Protein AF-A0A7S3WAD4-F1 (afdb_monomer_lite)

Secondary structure (DSSP, 8-state):
--EEEEEETTEEEEEE--SSS------TTTTT-TTT-TT-SSSS-----EEEEEES--GGGGG---SS----S--S--------SS-----------------

Radius of gyration: 19.91 Å; chains: 1; bounding box: 56×33×46 Å

Sequence (103 aa):
GSAATVWVDGMEVGYSQDSKLPAEFDVTALLTSEDCCPSSGRMGGEEHTLSVQVIRWCDGSYLEDQDQWWLSGIQRHCYLYSKPVELAIRDFKVQTNVDGTTA

Structure (mmCIF, N/CA/C/O backbone):
data_AF-A0A7S3WAD4-F1
#
_entry.id   AF-A0A7S3WAD4-F1
#
loop_
_atom_site.group_PDB
_atom_site.id
_atom_site.type_symbol
_atom_site.label_atom_id
_atom_site.label_alt_id
_atom_site.label_comp_id
_atom_site.label_asym_id
_atom_site.label_entity_id
_atom_site.label_seq_id
_atom_site.pdbx_PDB_ins_code
_atom_site.Cartn_x
_atom_site.Cartn_y
_atom_site.Cartn_z
_atom_site.occupancy
_atom_site.B_iso_or_equiv
_atom_site.auth_seq_id
_atom_site.auth_comp_id
_atom_site.auth_asym_id
_atom_site.auth_atom_id
_atom_site.pdbx_PDB_model_num
ATOM 1 N N . GLY A 1 1 ? 1.642 3.591 9.013 1.00 62.56 1 GLY A N 1
ATOM 2 C CA . GLY 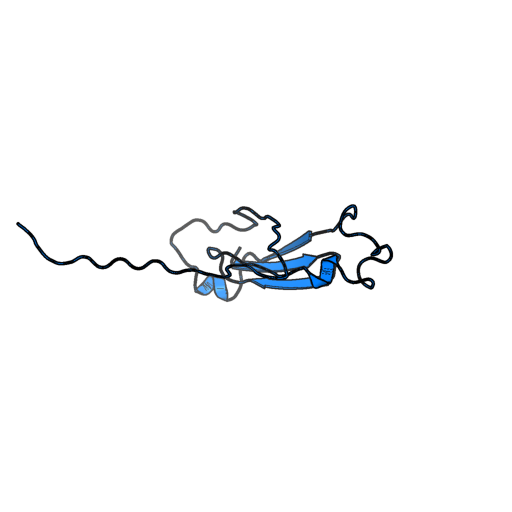A 1 1 ? 2.269 4.398 7.951 1.00 62.56 1 GLY A CA 1
ATOM 3 C C . GLY A 1 1 ? 1.102 4.895 7.165 1.00 62.56 1 GLY A C 1
ATOM 4 O O . GLY A 1 1 ? 0.299 4.056 6.783 1.00 62.56 1 GLY A O 1
ATOM 5 N N . SER A 1 2 ? 0.912 6.202 7.097 1.00 79.12 2 SER A N 1
ATOM 6 C CA . SER A 1 2 ? -0.357 6.769 6.637 1.00 79.12 2 SER A CA 1
ATOM 7 C C . SER A 1 2 ? -0.471 6.801 5.113 1.00 79.12 2 SER A C 1
ATOM 9 O O . SER A 1 2 ? -1.568 6.953 4.593 1.00 79.12 2 SER A O 1
ATOM 11 N N . ALA A 1 3 ? 0.644 6.614 4.398 1.00 93.62 3 ALA A N 1
ATOM 12 C CA . ALA A 1 3 ? 0.685 6.608 2.944 1.00 93.62 3 ALA A CA 1
ATOM 13 C C . ALA A 1 3 ? 1.725 5.624 2.393 1.00 93.62 3 ALA A C 1
ATOM 15 O O . ALA A 1 3 ? 2.793 5.439 2.992 1.00 93.62 3 ALA A O 1
ATOM 16 N N . ALA A 1 4 ? 1.421 5.022 1.244 1.00 95.88 4 ALA A N 1
ATOM 17 C CA . ALA A 1 4 ? 2.337 4.160 0.511 1.00 95.88 4 ALA A CA 1
ATOM 18 C C . ALA A 1 4 ? 2.234 4.371 -1.004 1.00 95.88 4 ALA A C 1
ATOM 20 O O . ALA A 1 4 ? 1.132 4.383 -1.550 1.00 95.88 4 ALA A O 1
ATOM 21 N N . THR A 1 5 ? 3.383 4.461 -1.668 1.00 97.38 5 THR A N 1
ATOM 22 C CA . THR A 1 5 ? 3.496 4.388 -3.132 1.00 97.38 5 THR A CA 1
ATOM 23 C C . THR A 1 5 ? 4.102 3.038 -3.512 1.00 97.38 5 THR A C 1
ATOM 25 O O . THR A 1 5 ? 4.991 2.538 -2.812 1.00 97.38 5 THR A O 1
ATOM 28 N N . VAL A 1 6 ? 3.596 2.424 -4.580 1.00 97.12 6 VAL A N 1
ATOM 29 C CA . VAL A 1 6 ? 3.924 1.054 -4.996 1.00 97.12 6 VAL A CA 1
ATOM 30 C C . VAL A 1 6 ? 4.463 1.050 -6.423 1.00 97.12 6 VAL A C 1
ATOM 32 O O . VAL A 1 6 ? 3.897 1.700 -7.300 1.00 97.12 6 VAL A O 1
ATOM 35 N N . TRP A 1 7 ? 5.517 0.267 -6.660 1.00 95.81 7 TRP A N 1
ATOM 36 C CA . TRP A 1 7 ? 6.123 0.044 -7.972 1.00 95.81 7 TRP A CA 1
ATOM 37 C C . TRP A 1 7 ? 6.321 -1.444 -8.254 1.00 95.81 7 TRP A C 1
ATOM 39 O O . TRP A 1 7 ? 6.642 -2.214 -7.346 1.00 95.81 7 TRP A O 1
ATOM 49 N N . VAL A 1 8 ? 6.213 -1.818 -9.526 1.00 93.44 8 VAL A N 1
ATOM 50 C CA . VAL A 1 8 ? 6.590 -3.135 -10.055 1.00 93.44 8 VAL A CA 1
ATOM 51 C C . VAL A 1 8 ? 7.594 -2.908 -11.178 1.00 93.44 8 VAL A C 1
ATOM 53 O O . VAL A 1 8 ? 7.338 -2.116 -12.082 1.00 93.44 8 VAL A O 1
ATOM 56 N N . ASP A 1 9 ? 8.767 -3.533 -11.070 1.00 90.12 9 ASP A N 1
ATOM 57 C CA . ASP A 1 9 ? 9.875 -3.415 -12.034 1.00 90.12 9 ASP A CA 1
ATOM 58 C C . ASP A 1 9 ? 10.265 -1.962 -12.349 1.00 90.12 9 ASP A C 1
ATOM 60 O O . ASP A 1 9 ? 10.595 -1.587 -13.471 1.00 90.12 9 ASP A O 1
ATOM 64 N N . GLY A 1 10 ? 10.207 -1.110 -11.321 1.00 90.38 10 GLY A N 1
ATOM 65 C CA . GLY A 1 10 ? 10.527 0.315 -11.420 1.00 90.38 10 GLY A CA 1
ATOM 66 C C . GLY A 1 10 ? 9.409 1.192 -11.994 1.00 90.38 10 GLY A C 1
ATOM 67 O O . GLY A 1 10 ? 9.541 2.414 -11.965 1.00 90.38 10 GLY A O 1
ATOM 68 N N . MET A 1 11 ? 8.295 0.616 -12.452 1.00 90.88 11 MET A N 1
ATOM 69 C CA . MET A 1 11 ? 7.122 1.365 -12.908 1.00 90.88 11 MET A CA 1
ATOM 70 C C . MET A 1 11 ? 6.131 1.576 -11.772 1.00 90.88 11 MET A C 1
ATOM 72 O O . MET A 1 11 ? 5.828 0.650 -11.020 1.00 90.88 11 MET A O 1
ATOM 76 N N . GLU A 1 12 ? 5.624 2.800 -11.637 1.00 94.50 12 GLU A N 1
ATOM 77 C CA . GLU A 1 12 ? 4.660 3.136 -10.591 1.00 94.50 12 GLU A CA 1
ATOM 78 C C . GLU A 1 12 ? 3.310 2.477 -10.877 1.00 94.50 12 GLU A C 1
ATOM 80 O O . GLU A 1 12 ? 2.739 2.646 -11.953 1.00 94.50 12 GLU A O 1
ATOM 85 N N . VAL A 1 13 ? 2.802 1.732 -9.895 1.00 95.19 13 VAL A N 1
ATOM 86 C CA . VAL A 1 13 ? 1.481 1.095 -9.951 1.00 95.19 13 VAL A CA 1
ATOM 87 C C . VAL A 1 13 ? 0.418 2.009 -9.347 1.00 95.19 13 VAL A C 1
ATOM 89 O O . VAL A 1 13 ? -0.711 2.064 -9.830 1.00 95.19 13 VAL A O 1
ATOM 92 N N . GLY A 1 14 ? 0.771 2.731 -8.280 1.00 96.19 14 GLY A N 1
ATOM 93 C CA . GLY A 1 14 ? -0.112 3.720 -7.680 1.00 96.19 14 GLY A CA 1
ATOM 94 C C . GLY A 1 14 ? 0.206 4.061 -6.229 1.00 96.19 14 GLY A C 1
ATOM 95 O O . GLY A 1 14 ? 1.237 3.680 -5.669 1.00 96.19 14 GLY A O 1
ATOM 96 N N . TYR A 1 15 ? -0.737 4.780 -5.625 1.00 96.56 15 TYR A N 1
ATOM 97 C CA . TYR A 1 15 ? -0.657 5.359 -4.290 1.00 96.56 15 TYR A CA 1
ATOM 98 C C . TYR A 1 15 ? -1.866 4.959 -3.437 1.00 96.56 15 TYR A C 1
ATOM 100 O O . TYR A 1 15 ? -2.985 4.879 -3.942 1.00 96.56 15 TYR A O 1
ATOM 108 N N . SER A 1 16 ? -1.653 4.751 -2.137 1.00 95.81 16 SER A N 1
ATOM 109 C CA . SER A 1 16 ? -2.715 4.515 -1.155 1.00 95.81 16 SER A CA 1
ATOM 110 C C . SER A 1 16 ? -2.500 5.338 0.109 1.00 95.81 16 SER A C 1
ATOM 112 O O . SER A 1 16 ? -1.376 5.444 0.606 1.00 95.81 16 SER A O 1
ATOM 114 N N . GLN A 1 17 ? -3.598 5.854 0.663 1.00 93.12 17 GLN A N 1
ATOM 115 C CA . GLN A 1 17 ? -3.619 6.661 1.879 1.00 93.12 17 GLN A CA 1
ATOM 116 C C . GLN A 1 17 ? -4.848 6.331 2.727 1.00 93.12 17 GLN A C 1
ATOM 118 O O . GLN A 1 17 ? -5.938 6.835 2.490 1.00 93.12 17 GLN A O 1
ATOM 123 N N . ASP A 1 18 ? -4.626 5.434 3.678 1.00 90.06 18 ASP A N 1
ATOM 124 C CA . ASP A 1 18 ? -5.459 5.037 4.816 1.00 90.06 18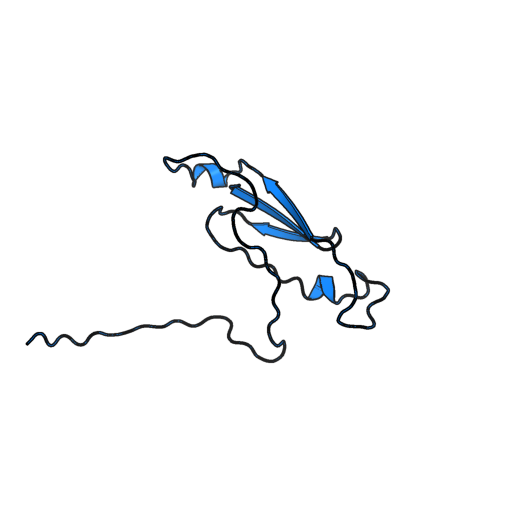 ASP A CA 1
ATOM 125 C C . ASP A 1 18 ? -4.681 3.877 5.455 1.00 90.06 18 ASP A C 1
ATOM 127 O O . ASP A 1 18 ? -4.329 2.905 4.780 1.00 90.06 18 ASP A O 1
ATOM 131 N N . SER A 1 19 ? -4.327 3.973 6.732 1.00 87.50 19 SER A N 1
ATOM 132 C CA . SER A 1 19 ? -3.443 2.993 7.368 1.00 87.50 19 SER A CA 1
ATOM 133 C C . SER A 1 19 ? -4.143 1.685 7.748 1.00 87.50 19 SER A C 1
ATOM 135 O 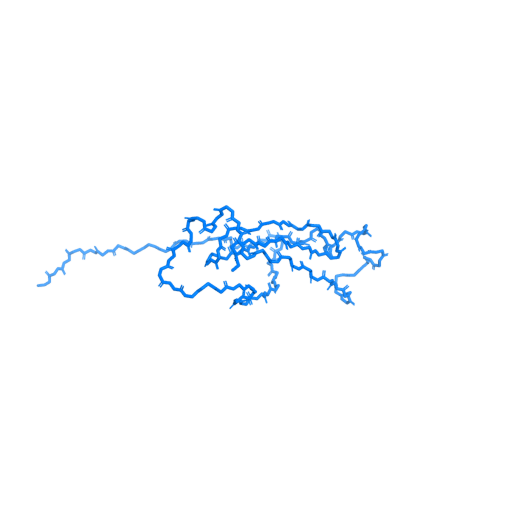O . SER A 1 19 ? -3.461 0.725 8.143 1.00 87.50 19 SER A O 1
ATOM 137 N N . LYS A 1 20 ? -5.483 1.633 7.687 1.00 91.56 20 LYS A N 1
ATOM 138 C CA . LYS A 1 20 ? -6.299 0.515 8.179 1.00 91.56 20 LYS A CA 1
ATOM 139 C C . LYS A 1 20 ? -7.239 -0.093 7.143 1.00 91.56 20 LYS A C 1
ATOM 141 O O . LYS A 1 20 ? -7.718 -1.196 7.428 1.00 91.56 20 LYS A O 1
ATOM 146 N N . LEU A 1 21 ? -7.419 0.491 5.967 1.00 92.69 21 LEU A N 1
ATOM 147 C CA . LEU A 1 21 ? -8.128 -0.133 4.847 1.00 92.69 21 LEU A CA 1
ATOM 148 C C . LEU A 1 21 ? -7.195 -0.957 3.935 1.00 92.69 21 LEU A C 1
ATOM 150 O O . LEU A 1 21 ? -5.980 -0.745 3.933 1.00 92.69 21 LEU A O 1
ATOM 154 N N . PRO A 1 22 ? -7.723 -1.963 3.209 1.00 94.69 22 PRO A N 1
ATOM 155 C CA . PRO A 1 22 ? -6.963 -2.653 2.173 1.00 94.69 22 PRO A CA 1
ATOM 156 C C . PRO A 1 22 ? -6.724 -1.739 0.963 1.00 94.69 22 PRO A C 1
ATOM 158 O O . PRO A 1 22 ? -7.555 -0.891 0.644 1.00 94.69 22 PRO A O 1
ATOM 161 N N . ALA A 1 23 ? -5.616 -1.973 0.262 1.00 95.62 23 ALA A N 1
ATOM 162 C CA . ALA A 1 23 ? -5.317 -1.369 -1.030 1.00 95.62 23 ALA A CA 1
ATOM 163 C C . ALA A 1 23 ? -5.077 -2.483 -2.054 1.00 95.62 23 ALA A C 1
ATOM 165 O O . ALA A 1 23 ? -4.296 -3.401 -1.796 1.00 95.62 23 ALA A O 1
ATOM 166 N N . GLU A 1 24 ? -5.755 -2.407 -3.197 1.00 95.69 24 GLU A N 1
ATOM 167 C CA . GLU A 1 24 ? -5.621 -3.358 -4.302 1.00 95.69 24 GLU A CA 1
ATOM 168 C C . GLU A 1 24 ? -5.160 -2.615 -5.554 1.00 95.69 24 GLU A C 1
ATOM 170 O O . GLU A 1 24 ? -5.695 -1.558 -5.888 1.00 95.69 24 GLU A O 1
ATOM 175 N N . PHE A 1 25 ? -4.178 -3.186 -6.250 1.00 95.50 25 PHE A N 1
ATOM 176 C CA . PHE A 1 25 ? -3.606 -2.622 -7.464 1.00 95.50 25 PHE A CA 1
ATOM 177 C C . PHE A 1 25 ? -3.616 -3.678 -8.570 1.00 95.50 25 PHE A C 1
ATOM 179 O O . PHE A 1 25 ? -3.148 -4.798 -8.358 1.00 95.50 25 PHE A O 1
ATOM 186 N N . ASP A 1 26 ? -4.151 -3.332 -9.742 1.00 92.25 26 ASP A N 1
ATOM 187 C CA . ASP A 1 26 ? -4.102 -4.202 -10.917 1.00 92.25 26 ASP A CA 1
ATOM 188 C C . ASP A 1 26 ? -2.741 -4.058 -11.607 1.00 92.25 26 ASP A C 1
ATOM 190 O O . ASP A 1 26 ? -2.395 -2.995 -12.118 1.00 92.25 26 ASP A O 1
ATOM 194 N N . VAL A 1 27 ? -1.965 -5.141 -11.600 1.00 90.62 27 VAL A N 1
ATOM 195 C CA . VAL A 1 27 ? -0.618 -5.215 -12.185 1.00 90.62 27 VAL A CA 1
ATOM 196 C C . VAL A 1 27 ? -0.590 -6.017 -13.488 1.00 90.62 27 VAL A C 1
ATOM 198 O O . VAL A 1 27 ? 0.485 -6.261 -14.027 1.00 90.62 27 VAL A O 1
ATOM 201 N N . THR A 1 28 ? -1.751 -6.423 -14.018 1.00 88.06 28 THR A N 1
ATOM 202 C CA . THR A 1 28 ? -1.847 -7.330 -15.177 1.00 88.06 28 THR A CA 1
ATOM 203 C C . THR A 1 28 ? -1.044 -6.818 -16.370 1.00 88.06 28 THR A C 1
ATOM 205 O O . THR A 1 28 ? -0.268 -7.570 -16.953 1.00 88.06 28 THR A O 1
ATOM 208 N N . ALA A 1 29 ? -1.174 -5.531 -16.703 1.00 84.00 29 ALA A N 1
ATOM 209 C CA . ALA A 1 29 ? -0.455 -4.932 -17.826 1.00 84.00 29 ALA A CA 1
ATOM 210 C C . ALA A 1 29 ? 1.069 -4.914 -17.614 1.00 84.00 29 ALA A C 1
ATOM 212 O O . ALA A 1 29 ? 1.807 -5.165 -18.557 1.00 84.00 29 ALA A O 1
ATOM 213 N N . LEU A 1 30 ? 1.534 -4.674 -16.383 1.00 83.38 30 LEU A N 1
ATOM 214 C CA . LEU A 1 30 ? 2.964 -4.584 -16.055 1.00 83.38 30 LEU A CA 1
ATOM 215 C C . LEU A 1 30 ? 3.660 -5.950 -16.098 1.00 83.38 30 LEU A C 1
ATOM 217 O O . LEU A 1 30 ? 4.852 -6.021 -16.367 1.00 83.38 30 LEU A O 1
ATOM 221 N N . LEU A 1 31 ? 2.909 -7.025 -15.849 1.00 80.94 31 LEU A N 1
ATOM 222 C CA . LEU A 1 31 ? 3.413 -8.400 -15.853 1.00 80.94 31 LEU A CA 1
ATOM 223 C C . LEU A 1 31 ? 3.261 -9.107 -17.213 1.00 80.94 31 LEU A C 1
ATOM 225 O O . LEU A 1 31 ? 3.664 -10.259 -17.342 1.00 80.94 31 LEU A O 1
ATOM 229 N N . THR A 1 32 ? 2.624 -8.474 -18.206 1.00 74.38 32 THR A N 1
ATOM 230 C CA . THR A 1 32 ? 2.318 -9.106 -19.508 1.00 74.38 32 THR A CA 1
ATOM 231 C C . THR A 1 32 ? 2.798 -8.316 -20.722 1.00 74.38 32 THR A C 1
ATOM 233 O O . THR A 1 32 ? 2.771 -8.849 -21.830 1.00 74.38 32 THR A O 1
ATOM 236 N N . SER A 1 33 ? 3.232 -7.066 -20.555 1.00 65.56 33 SER A N 1
ATOM 237 C CA . SER A 1 33 ? 3.718 -6.237 -21.658 1.00 65.56 33 SER A CA 1
ATOM 238 C C . SER A 1 33 ? 5.122 -6.639 -22.117 1.00 65.56 33 SER A C 1
ATOM 240 O O . SER A 1 33 ? 6.031 -6.872 -21.317 1.00 65.56 33 SER A O 1
ATOM 242 N N . GLU A 1 34 ? 5.323 -6.634 -23.437 1.00 60.69 34 GLU A N 1
ATOM 243 C CA . GLU A 1 34 ? 6.630 -6.922 -24.037 1.00 60.69 34 GLU A CA 1
ATOM 244 C C . GLU A 1 34 ? 7.682 -5.853 -23.711 1.00 60.69 34 GLU A C 1
ATOM 246 O O . GLU A 1 34 ? 8.867 -6.155 -23.582 1.00 60.69 34 GLU A O 1
ATOM 251 N N . ASP A 1 35 ? 7.236 -4.611 -23.507 1.00 57.03 35 ASP A N 1
ATOM 252 C CA . ASP A 1 35 ? 8.094 -3.474 -23.161 1.00 57.03 35 ASP A CA 1
ATOM 253 C C . ASP A 1 35 ? 8.686 -3.580 -21.746 1.00 57.03 35 ASP A C 1
ATOM 255 O O . ASP A 1 35 ? 9.737 -3.002 -21.464 1.00 57.03 35 ASP A O 1
ATOM 259 N N . CYS A 1 36 ? 8.022 -4.316 -20.850 1.00 52.81 36 CYS A N 1
ATOM 260 C CA . CYS A 1 36 ? 8.428 -4.465 -19.452 1.00 52.81 36 CYS A CA 1
ATOM 261 C C . CYS A 1 36 ? 9.198 -5.771 -19.216 1.00 52.81 36 CYS A C 1
ATOM 263 O O . CYS A 1 36 ? 10.029 -5.832 -18.311 1.00 52.81 36 CYS A O 1
ATOM 265 N N . CYS A 1 37 ? 9.001 -6.776 -20.080 1.00 50.88 37 CYS A N 1
ATOM 266 C CA . CYS A 1 37 ? 9.825 -7.979 -20.141 1.00 50.88 37 CYS A CA 1
ATOM 267 C C . CYS A 1 37 ? 10.168 -8.344 -21.603 1.00 50.88 37 CYS A C 1
ATOM 269 O O . CYS A 1 37 ? 9.326 -8.890 -22.319 1.00 50.88 37 CYS A O 1
ATOM 271 N N . PRO A 1 38 ? 11.418 -8.126 -22.069 1.00 50.00 38 PRO A N 1
ATOM 272 C CA . PRO A 1 38 ? 11.847 -8.469 -23.434 1.00 50.00 38 PRO A CA 1
ATOM 273 C C . PRO A 1 38 ? 11.796 -9.976 -23.766 1.00 50.00 38 PRO A C 1
ATOM 275 O O . PRO A 1 38 ? 12.015 -10.366 -24.911 1.00 50.00 38 PRO A O 1
ATOM 278 N N . SER A 1 39 ? 11.555 -10.833 -22.767 1.00 50.69 39 SER A N 1
ATOM 279 C CA . SER A 1 39 ? 11.442 -12.298 -22.862 1.00 50.69 39 SER A CA 1
ATOM 280 C C . SER A 1 39 ? 9.997 -12.832 -22.847 1.00 50.69 39 SER A C 1
ATOM 282 O O . SER A 1 39 ? 9.806 -14.051 -22.837 1.00 50.69 39 SER A O 1
ATOM 284 N N . SER A 1 40 ? 9.011 -11.931 -22.928 1.00 47.31 40 SER A N 1
ATOM 285 C CA . SER A 1 40 ? 7.535 -12.054 -22.836 1.00 47.31 40 SER A CA 1
ATOM 286 C C . SER A 1 40 ? 6.817 -12.998 -23.824 1.00 47.31 40 SER A C 1
ATOM 288 O O . SER A 1 40 ? 5.678 -12.781 -24.228 1.00 47.31 40 SER A O 1
ATOM 290 N N . GLY A 1 41 ? 7.423 -14.129 -24.172 1.00 49.16 41 GLY A N 1
ATOM 291 C CA . GLY A 1 41 ? 6.741 -15.232 -24.848 1.00 49.16 41 GLY A CA 1
ATOM 292 C C . GLY A 1 41 ? 6.026 -16.206 -23.901 1.00 49.16 41 GLY A C 1
ATOM 293 O O . GLY A 1 41 ? 5.369 -17.133 -24.383 1.00 49.16 41 GLY A O 1
ATOM 294 N N . ARG A 1 42 ? 6.177 -16.084 -22.570 1.00 47.81 42 ARG A N 1
ATOM 295 C CA . ARG A 1 42 ? 5.615 -17.049 -21.605 1.00 47.81 42 ARG A CA 1
ATOM 296 C C . ARG A 1 42 ? 5.096 -16.409 -20.321 1.00 47.81 42 ARG A C 1
ATOM 298 O O . ARG A 1 42 ? 5.824 -15.765 -19.584 1.00 47.81 42 ARG A O 1
ATOM 305 N N . MET A 1 43 ? 3.843 -16.729 -20.011 1.00 53.19 43 MET A N 1
ATOM 306 C CA . MET A 1 43 ? 3.220 -16.501 -18.711 1.00 53.19 43 MET A CA 1
ATOM 307 C C . MET A 1 43 ? 3.860 -17.458 -17.685 1.00 53.19 43 MET A C 1
ATOM 309 O O . MET A 1 43 ? 3.558 -18.653 -17.674 1.00 53.19 43 MET A O 1
ATOM 313 N N . GLY A 1 44 ? 4.771 -16.943 -16.857 1.00 56.88 44 GLY A N 1
ATOM 314 C CA . GLY A 1 44 ? 5.402 -17.669 -15.748 1.00 56.88 44 GLY A CA 1
ATOM 315 C C . GLY A 1 44 ? 6.874 -18.038 -15.970 1.00 56.88 44 GLY A C 1
ATOM 316 O O . GLY A 1 44 ? 7.245 -18.607 -16.996 1.00 56.88 44 GLY A O 1
ATOM 317 N N . GLY A 1 45 ? 7.696 -17.761 -14.950 1.00 63.59 45 GLY A N 1
ATOM 318 C CA . GLY A 1 45 ? 9.129 -18.082 -14.909 1.00 63.59 45 GLY A CA 1
ATOM 319 C C . GLY A 1 45 ? 10.060 -16.875 -14.759 1.00 63.59 45 GLY A C 1
ATOM 320 O O . GLY A 1 45 ? 11.260 -17.076 -14.595 1.00 63.59 45 GLY A O 1
ATOM 321 N N . GLU A 1 46 ? 9.523 -15.656 -14.794 1.00 71.31 46 GLU A N 1
ATOM 322 C CA . GLU A 1 46 ? 10.282 -14.406 -14.690 1.00 71.31 46 GLU A CA 1
ATOM 323 C C . GLU A 1 46 ? 10.279 -13.864 -13.252 1.00 71.31 46 GLU A C 1
ATOM 325 O O . GLU A 1 46 ? 9.336 -14.073 -12.482 1.00 71.31 46 GLU A O 1
ATOM 330 N N . GLU A 1 47 ? 11.376 -13.209 -12.877 1.00 82.12 47 GLU A N 1
ATOM 331 C CA . GLU A 1 47 ? 11.540 -12.561 -11.578 1.00 82.12 47 GLU A CA 1
ATOM 332 C C . GLU A 1 47 ? 11.089 -11.103 -11.687 1.00 82.12 47 GLU A C 1
ATOM 334 O O . GLU A 1 47 ? 11.612 -10.356 -12.508 1.00 82.12 47 GLU A O 1
ATOM 339 N N . HIS A 1 48 ? 10.136 -10.706 -10.844 1.00 85.75 48 HIS A N 1
ATOM 340 C CA . HIS A 1 48 ? 9.621 -9.339 -10.779 1.00 85.75 48 HIS A CA 1
ATOM 341 C C . HIS A 1 48 ? 9.942 -8.714 -9.423 1.00 85.75 48 HIS A C 1
ATOM 343 O O . HIS A 1 48 ? 9.821 -9.359 -8.375 1.00 85.75 48 HIS A O 1
ATOM 349 N N . THR A 1 49 ? 10.310 -7.435 -9.429 1.00 92.19 49 THR A N 1
ATOM 350 C CA . THR A 1 49 ? 10.640 -6.683 -8.215 1.00 92.19 49 THR A CA 1
ATOM 351 C C . THR A 1 49 ? 9.473 -5.800 -7.788 1.00 92.19 49 THR A C 1
ATOM 353 O O . THR A 1 49 ? 9.141 -4.820 -8.454 1.00 92.19 49 THR A O 1
ATOM 356 N N . LEU A 1 50 ? 8.899 -6.091 -6.618 1.00 94.50 50 LEU A N 1
ATOM 357 C CA . LEU A 1 50 ? 7.950 -5.211 -5.932 1.00 94.50 50 LEU A CA 1
ATOM 358 C C . LEU A 1 50 ? 8.705 -4.233 -5.023 1.00 94.50 50 LEU A C 1
ATOM 360 O O . LEU A 1 50 ? 9.404 -4.650 -4.099 1.00 94.50 50 LEU A O 1
ATOM 364 N N . SER A 1 51 ? 8.518 -2.934 -5.245 1.00 96.75 51 SER A N 1
ATOM 365 C CA . SER A 1 51 ? 9.062 -1.869 -4.394 1.00 96.75 51 SER A CA 1
ATOM 366 C C . SER A 1 51 ? 7.932 -1.067 -3.752 1.00 96.75 51 SER A C 1
ATOM 368 O O . SER A 1 51 ? 6.948 -0.738 -4.410 1.00 96.75 51 SER A O 1
ATOM 370 N N . VAL A 1 52 ? 8.064 -0.734 -2.464 1.00 96.62 52 VAL A N 1
ATOM 371 C CA . VAL A 1 52 ? 7.056 0.041 -1.720 1.00 96.62 52 VAL A CA 1
ATOM 372 C C . VAL A 1 52 ? 7.735 1.125 -0.888 1.00 96.62 52 VAL A C 1
ATOM 374 O O . VAL A 1 52 ? 8.577 0.832 -0.038 1.00 96.62 52 VAL A O 1
ATOM 377 N N . GLN A 1 53 ? 7.333 2.378 -1.090 1.00 96.44 53 GLN A N 1
ATOM 378 C CA . GLN A 1 53 ? 7.752 3.513 -0.269 1.00 96.44 53 GLN A CA 1
ATOM 379 C C . GLN A 1 53 ? 6.654 3.807 0.745 1.00 96.44 53 GLN A C 1
ATOM 381 O O . GLN A 1 53 ? 5.557 4.199 0.365 1.00 96.44 53 GLN A O 1
ATOM 386 N N . VAL A 1 54 ? 6.952 3.650 2.035 1.00 96.31 54 VAL A N 1
ATOM 387 C CA . VAL A 1 54 ? 6.003 3.937 3.119 1.00 96.31 54 VAL A CA 1
ATOM 388 C C . VAL A 1 54 ? 6.392 5.233 3.816 1.00 96.31 54 VAL A C 1
ATOM 390 O O . VAL A 1 54 ? 7.478 5.334 4.390 1.00 96.31 54 VAL A O 1
ATOM 393 N N . ILE A 1 55 ? 5.481 6.202 3.827 1.00 94.62 55 ILE A N 1
ATOM 394 C CA . ILE A 1 55 ? 5.663 7.478 4.519 1.00 94.62 55 ILE A CA 1
ATOM 395 C C . ILE A 1 55 ? 4.986 7.399 5.894 1.00 94.62 55 ILE A C 1
ATOM 397 O O . ILE A 1 55 ? 3.877 6.880 6.056 1.00 94.62 55 ILE A O 1
ATOM 401 N N . ARG A 1 56 ? 5.688 7.877 6.929 1.00 93.56 56 ARG A N 1
ATOM 402 C CA . ARG A 1 56 ? 5.192 7.835 8.313 1.00 93.56 56 ARG A CA 1
ATOM 403 C C . ARG A 1 56 ? 4.085 8.854 8.569 1.00 93.56 56 ARG A C 1
ATOM 405 O O . ARG A 1 56 ? 3.119 8.488 9.228 1.00 93.56 56 ARG A O 1
ATOM 412 N N . TRP A 1 57 ? 4.255 10.075 8.066 1.00 94.81 57 TRP A N 1
ATOM 413 C CA . TRP A 1 57 ? 3.320 11.182 8.236 1.00 94.81 57 TRP A CA 1
ATOM 414 C C . TRP A 1 57 ? 2.937 11.768 6.879 1.00 94.81 57 TRP A C 1
ATOM 416 O O . TRP A 1 57 ? 3.814 12.152 6.107 1.00 94.81 57 TRP A O 1
ATOM 426 N N . CYS A 1 58 ? 1.639 11.851 6.610 1.00 93.44 58 CYS A N 1
ATOM 427 C CA . CYS A 1 58 ? 1.063 12.547 5.461 1.00 93.44 58 CYS A CA 1
ATOM 428 C C . CYS A 1 58 ? -0.118 13.409 5.929 1.00 93.44 58 CYS A C 1
ATOM 430 O O . CYS A 1 58 ? -0.437 13.446 7.117 1.00 93.44 58 CYS A O 1
ATOM 432 N N . ASP A 1 59 ? -0.788 14.092 5.011 1.00 95.06 59 ASP A N 1
ATOM 433 C CA . ASP A 1 59 ? -2.019 14.836 5.289 1.00 95.06 59 ASP A CA 1
ATOM 434 C C . ASP A 1 59 ? -3.112 13.949 5.920 1.00 95.06 59 ASP A C 1
ATOM 436 O O . ASP A 1 59 ? -3.817 14.388 6.826 1.00 95.06 59 ASP A O 1
ATOM 440 N N . GLY A 1 60 ? -3.175 12.664 5.559 1.00 92.00 60 GLY A N 1
ATOM 441 C CA . GLY A 1 60 ? -4.070 11.683 6.179 1.00 92.00 60 GLY A CA 1
ATOM 442 C C . GLY A 1 60 ? -3.795 11.442 7.664 1.00 92.00 60 GLY A C 1
ATOM 443 O O . GLY A 1 60 ? -4.715 11.099 8.398 1.00 92.00 60 GLY A O 1
ATOM 444 N N . SER A 1 61 ? -2.575 11.697 8.150 1.00 93.38 61 SER A N 1
ATOM 445 C CA . SER A 1 61 ? -2.251 11.549 9.575 1.00 93.38 61 SER A CA 1
ATOM 446 C C . SER A 1 61 ? -3.078 12.471 10.472 1.00 93.38 61 SER A C 1
ATOM 448 O O . SER A 1 61 ? -3.330 12.112 11.617 1.00 93.38 61 SER A O 1
ATOM 450 N N . TYR A 1 62 ? -3.553 13.613 9.960 1.00 93.94 62 TYR A N 1
ATOM 451 C CA . TYR A 1 62 ? -4.465 14.497 10.697 1.00 93.94 62 TYR A CA 1
ATOM 452 C C . TYR A 1 62 ? -5.842 13.866 10.948 1.00 93.94 62 TYR A C 1
ATOM 454 O O . TYR A 1 62 ? -6.551 14.288 11.858 1.00 93.94 62 TYR A O 1
ATOM 462 N N . LEU A 1 63 ? -6.226 12.867 10.150 1.00 94.62 63 LEU A N 1
ATOM 463 C CA . LEU A 1 63 ? -7.474 12.115 10.295 1.00 94.62 63 LEU A CA 1
ATOM 464 C C . LEU A 1 63 ? -7.274 10.789 11.057 1.00 94.62 63 LEU A C 1
ATOM 466 O O . LEU A 1 63 ? -8.247 10.116 11.389 1.00 94.62 63 LEU A O 1
ATOM 470 N N . GLU A 1 64 ? -6.025 10.424 11.366 1.00 93.25 64 GLU A N 1
ATOM 471 C CA . GLU A 1 64 ? -5.636 9.170 12.028 1.00 93.25 64 GLU A CA 1
ATOM 472 C C . GLU A 1 64 ? -5.070 9.379 13.451 1.00 93.25 64 GLU A C 1
ATOM 474 O O . GLU A 1 64 ? -4.253 8.595 13.934 1.00 93.25 64 GLU A O 1
ATOM 479 N N . ASP A 1 65 ? -5.498 10.439 14.139 1.00 93.50 65 ASP A N 1
ATOM 480 C CA . ASP A 1 65 ? -5.040 10.801 15.490 1.00 93.50 65 ASP A CA 1
ATOM 481 C C . ASP A 1 65 ? -5.811 10.047 16.591 1.00 93.50 65 ASP A C 1
ATOM 483 O O . ASP A 1 65 ? -6.577 10.614 17.371 1.00 93.50 65 ASP A O 1
ATOM 487 N N . GLN A 1 66 ? -5.688 8.718 16.604 1.00 95.94 66 GLN A N 1
ATOM 488 C CA . GLN A 1 66 ? -6.241 7.897 17.687 1.00 95.94 66 GLN A CA 1
ATOM 489 C C . GLN A 1 66 ? -5.309 7.881 18.908 1.00 95.94 66 GLN A C 1
ATOM 491 O O . GLN A 1 66 ? -4.088 7.922 18.762 1.00 95.94 66 GLN A O 1
ATOM 496 N N . ASP A 1 67 ? -5.878 7.711 20.108 1.00 96.31 67 ASP A N 1
ATOM 497 C CA . ASP A 1 67 ? -5.126 7.495 21.355 1.00 96.31 67 ASP A CA 1
ATOM 498 C C . ASP A 1 67 ? -4.447 6.111 21.359 1.00 96.31 67 ASP A C 1
ATOM 500 O O . ASP A 1 67 ? -4.986 5.111 21.841 1.00 96.31 67 ASP A O 1
ATOM 504 N N . GLN A 1 68 ? -3.287 6.032 20.703 1.00 94.06 68 GLN A N 1
ATOM 505 C CA . GLN A 1 68 ? -2.506 4.813 20.512 1.00 94.06 68 GLN A CA 1
ATOM 506 C C . GLN A 1 68 ? -1.033 5.119 20.192 1.00 94.06 68 GLN A C 1
ATOM 508 O O . GLN A 1 68 ? -0.607 6.261 20.027 1.00 94.06 68 GLN A O 1
ATOM 513 N N . TRP A 1 69 ? -0.233 4.061 20.039 1.00 93.62 69 TRP A N 1
ATOM 514 C CA . TRP A 1 69 ? 1.143 4.169 19.562 1.00 93.62 69 TRP A CA 1
ATOM 515 C C . TRP A 1 69 ? 1.217 4.499 18.068 1.00 93.62 69 TRP A C 1
ATOM 517 O O . TRP A 1 69 ? 0.592 3.846 17.231 1.00 93.62 69 TRP A O 1
ATOM 527 N N . TRP A 1 70 ? 2.097 5.434 17.712 1.00 90.44 70 TRP A N 1
ATOM 528 C CA . TRP A 1 70 ? 2.388 5.775 16.321 1.00 90.44 70 TRP A CA 1
ATOM 529 C C . TRP A 1 70 ? 3.280 4.719 15.652 1.00 90.44 70 TRP A C 1
ATOM 531 O O . TRP A 1 70 ? 4.514 4.768 15.742 1.00 90.44 70 TRP A O 1
ATOM 541 N N . LEU A 1 71 ? 2.660 3.773 14.945 1.00 91.44 71 LEU A N 1
ATOM 542 C CA . LEU A 1 71 ? 3.343 2.686 14.237 1.00 91.44 71 LEU A CA 1
ATOM 543 C C . LEU A 1 71 ? 3.393 2.922 12.713 1.00 91.44 71 LEU A C 1
ATOM 545 O O . LEU A 1 71 ? 2.419 3.335 12.080 1.00 91.44 71 LEU A O 1
ATOM 549 N N . SER A 1 72 ? 4.523 2.589 12.084 1.00 90.69 72 SER A N 1
ATOM 550 C CA . SER A 1 72 ? 4.735 2.689 10.629 1.00 90.69 72 SER A CA 1
ATOM 551 C C . SER A 1 72 ? 5.216 1.374 10.013 1.00 90.69 72 SER A C 1
ATOM 553 O O . SER A 1 72 ? 5.624 0.475 10.739 1.00 90.69 72 SER A O 1
ATOM 555 N N . GLY A 1 73 ? 5.143 1.265 8.683 1.00 93.25 73 GLY A N 1
ATOM 556 C CA . GLY A 1 73 ? 5.563 0.082 7.925 1.00 93.25 73 GLY A CA 1
ATOM 557 C C . GLY A 1 73 ? 4.409 -0.748 7.355 1.00 93.25 73 GLY A C 1
ATOM 558 O O . GLY A 1 73 ? 3.238 -0.403 7.526 1.00 93.25 73 GLY A O 1
ATOM 559 N N . ILE A 1 74 ? 4.774 -1.842 6.683 1.00 93.75 74 ILE A N 1
ATOM 560 C CA . ILE A 1 74 ? 3.863 -2.858 6.144 1.00 93.75 74 ILE A CA 1
ATOM 561 C C . ILE A 1 74 ? 3.493 -3.810 7.288 1.00 93.75 74 ILE A C 1
ATOM 563 O O . ILE A 1 74 ? 4.286 -4.653 7.692 1.00 93.75 74 ILE A O 1
ATOM 567 N N . GLN A 1 75 ? 2.309 -3.610 7.867 1.00 93.19 75 GLN A N 1
ATOM 568 C CA . GLN A 1 75 ? 1.888 -4.260 9.121 1.00 93.19 75 GLN A CA 1
ATOM 569 C C . GLN A 1 75 ? 0.914 -5.426 8.918 1.00 93.19 75 GLN A C 1
ATOM 571 O O . GLN A 1 75 ? 0.583 -6.127 9.872 1.00 93.19 75 GLN A O 1
ATOM 576 N N . ARG A 1 76 ? 0.412 -5.606 7.694 1.00 94.19 76 ARG A N 1
ATOM 577 C CA . ARG A 1 76 ? -0.530 -6.665 7.318 1.00 94.19 76 ARG A CA 1
ATOM 578 C C . ARG A 1 76 ? -0.021 -7.395 6.083 1.00 94.19 76 ARG A C 1
ATOM 580 O O . ARG A 1 76 ? 0.948 -6.966 5.463 1.00 94.19 76 ARG A O 1
ATOM 587 N N . HIS A 1 77 ? -0.671 -8.505 5.755 1.00 95.62 77 HIS A N 1
ATOM 588 C CA . HIS A 1 77 ? -0.284 -9.352 4.636 1.00 95.62 77 HIS A CA 1
ATOM 589 C C . HIS A 1 77 ? -0.285 -8.593 3.307 1.00 95.62 77 HIS A C 1
ATOM 591 O O . HIS A 1 77 ? -1.248 -7.905 2.975 1.00 95.62 77 HIS A O 1
ATOM 597 N N . CYS A 1 78 ? 0.776 -8.807 2.537 1.00 95.12 78 CYS A N 1
ATOM 598 C CA . CYS A 1 78 ? 0.836 -8.512 1.115 1.00 95.12 78 CYS A CA 1
ATOM 599 C C . CYS A 1 78 ? 0.803 -9.845 0.373 1.00 95.12 78 CYS A C 1
ATOM 601 O O . CYS A 1 78 ? 1.538 -10.768 0.727 1.00 95.12 78 CYS A O 1
ATOM 603 N N . TYR A 1 79 ? -0.059 -9.957 -0.627 1.00 95.31 79 TYR A N 1
ATOM 604 C CA . TYR A 1 79 ? -0.178 -11.154 -1.445 1.00 95.31 79 TYR A CA 1
ATOM 605 C C . TYR A 1 79 ? -0.553 -10.763 -2.869 1.00 95.31 79 TYR A C 1
ATOM 607 O O . TYR A 1 79 ? -1.174 -9.727 -3.099 1.00 95.31 79 TYR A O 1
ATOM 615 N N . LEU A 1 80 ? -0.171 -11.616 -3.812 1.00 93.25 80 LEU A N 1
ATOM 616 C CA . LEU A 1 80 ? -0.592 -11.545 -5.202 1.00 93.25 80 LEU A CA 1
ATOM 617 C C . LEU A 1 80 ? -1.608 -12.659 -5.441 1.00 93.25 80 LEU A C 1
ATOM 619 O O . LEU A 1 80 ? -1.458 -13.767 -4.924 1.00 93.25 80 LEU A O 1
ATOM 623 N N . TYR A 1 81 ? -2.641 -12.367 -6.217 1.00 93.19 81 TYR A N 1
ATOM 624 C CA . TYR A 1 81 ? -3.648 -13.345 -6.592 1.00 93.19 81 TYR A CA 1
ATOM 625 C C . TYR A 1 81 ? -4.164 -13.043 -7.998 1.00 93.19 81 TYR A C 1
ATOM 627 O O . TYR A 1 81 ? -4.058 -11.913 -8.470 1.00 93.19 81 TYR A O 1
ATOM 635 N N . SER A 1 82 ? -4.711 -14.052 -8.672 1.00 90.88 82 SER A N 1
ATOM 636 C CA . SER A 1 82 ? -5.292 -13.909 -10.006 1.00 90.88 82 SER A CA 1
ATOM 637 C C . SER A 1 82 ? -6.772 -14.283 -10.001 1.00 90.88 82 SER A C 1
ATOM 639 O O . SER A 1 82 ? -7.223 -15.137 -9.233 1.00 90.88 82 SER A O 1
ATOM 641 N N . LYS A 1 83 ? -7.539 -13.623 -10.869 1.00 90.06 83 LYS A N 1
ATOM 642 C CA . LYS A 1 83 ? -8.930 -13.964 -11.188 1.00 90.06 83 LYS A CA 1
ATOM 643 C C . LYS A 1 83 ? -8.990 -14.401 -12.656 1.00 90.06 83 LYS A C 1
ATOM 645 O O . LYS A 1 83 ? -8.180 -13.916 -13.448 1.00 90.06 83 LYS A O 1
ATOM 650 N N . PRO A 1 84 ? -9.923 -15.285 -13.050 1.00 89.12 84 PRO A N 1
ATOM 651 C CA . PRO A 1 84 ? -10.152 -15.566 -14.463 1.00 89.12 84 PRO A CA 1
ATOM 652 C C . PRO A 1 84 ? -10.477 -14.274 -15.222 1.00 89.12 84 PRO A C 1
ATOM 654 O O . PRO A 1 84 ? -11.316 -13.493 -14.774 1.00 89.12 84 PRO A O 1
ATOM 657 N N . VAL A 1 85 ? -9.819 -14.064 -16.365 1.00 82.00 85 VAL A N 1
ATOM 658 C CA . VAL A 1 85 ? -9.987 -12.851 -17.188 1.00 82.00 85 VAL A CA 1
ATOM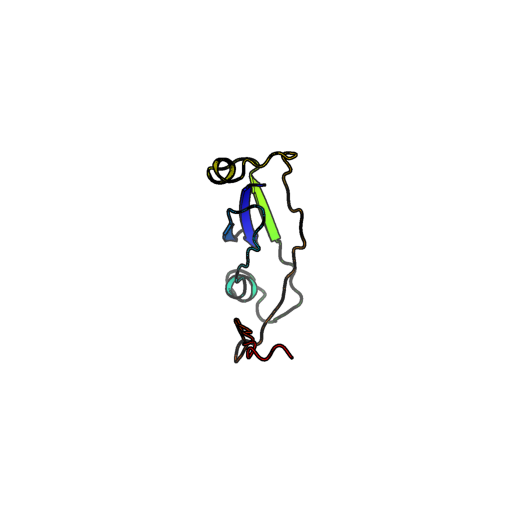 659 C C . VAL A 1 85 ? -11.381 -12.792 -17.817 1.00 82.00 85 VAL A C 1
ATOM 661 O O . VAL A 1 85 ? -11.960 -11.720 -17.946 1.00 82.00 85 VAL A O 1
ATOM 664 N N . GLU A 1 86 ? -11.934 -13.947 -18.190 1.00 90.06 86 GLU A N 1
ATOM 665 C CA . GLU A 1 86 ? -13.208 -14.029 -18.910 1.00 90.06 86 GLU A CA 1
ATOM 666 C C . GLU A 1 86 ? -14.417 -13.718 -18.021 1.00 90.06 86 GLU A C 1
ATOM 668 O O . GLU A 1 86 ? -15.349 -13.040 -18.451 1.00 90.06 86 GLU A O 1
ATOM 673 N N . LEU A 1 87 ? -14.425 -14.230 -16.786 1.00 94.12 87 LEU A N 1
ATOM 674 C CA . LEU A 1 87 ? -15.558 -14.084 -15.877 1.00 94.12 87 LEU A CA 1
ATOM 675 C C . LEU A 1 87 ? -15.144 -14.297 -14.417 1.00 94.12 87 LEU A C 1
ATOM 677 O O . LEU A 1 87 ? -14.654 -15.363 -14.045 1.00 94.12 87 LEU A O 1
ATOM 681 N N . ALA A 1 88 ? -15.425 -13.308 -13.567 1.00 94.31 88 ALA A N 1
ATOM 682 C CA . ALA A 1 88 ? -15.223 -13.392 -12.124 1.00 94.31 88 ALA A CA 1
ATOM 683 C C . ALA A 1 88 ? -16.264 -12.559 -11.360 1.00 94.31 88 ALA A C 1
ATOM 685 O O . ALA A 1 88 ? -16.714 -11.513 -11.832 1.00 94.31 88 ALA A O 1
ATOM 686 N N . ILE A 1 89 ? -16.621 -12.994 -10.147 1.00 94.69 89 ILE A N 1
ATOM 687 C CA . ILE A 1 89 ? -17.422 -12.186 -9.218 1.00 94.69 89 ILE A CA 1
ATOM 688 C C . ILE A 1 89 ? -16.513 -11.099 -8.635 1.00 94.69 89 ILE A C 1
ATOM 690 O O . ILE A 1 89 ? -15.482 -11.404 -8.035 1.00 94.69 89 ILE A O 1
ATOM 694 N N . ARG A 1 90 ? -16.888 -9.827 -8.815 1.00 92.81 90 ARG A N 1
ATOM 695 C CA . ARG A 1 90 ? -16.134 -8.687 -8.270 1.00 92.81 90 ARG A CA 1
ATOM 696 C C . ARG A 1 90 ? -16.476 -8.409 -6.810 1.00 92.81 90 ARG A C 1
ATOM 698 O O . ARG A 1 90 ? -15.568 -8.198 -6.017 1.00 92.81 90 ARG A O 1
ATOM 705 N N . ASP A 1 91 ? -17.764 -8.378 -6.498 1.00 96.31 91 ASP A N 1
ATOM 706 C CA . ASP A 1 91 ? -18.304 -8.054 -5.181 1.00 96.31 91 ASP A CA 1
ATOM 707 C C . ASP A 1 91 ? -19.677 -8.724 -5.022 1.00 96.31 91 ASP A C 1
ATOM 709 O O . ASP A 1 91 ? -20.367 -8.984 -6.015 1.00 96.31 91 ASP A O 1
ATOM 713 N N . PHE A 1 92 ? -20.072 -9.020 -3.789 1.00 96.56 92 PHE A N 1
ATOM 714 C CA . PHE A 1 92 ? -21.390 -9.551 -3.464 1.00 96.56 92 PHE A CA 1
ATOM 715 C C . PHE A 1 92 ? -21.838 -9.025 -2.101 1.00 96.56 92 PHE A C 1
ATOM 717 O O . PHE A 1 92 ? -21.049 -8.883 -1.171 1.00 96.56 92 PHE A O 1
ATOM 724 N N . LYS A 1 93 ? -23.140 -8.777 -1.958 1.00 97.75 93 LYS A N 1
ATOM 725 C CA . LYS A 1 93 ? -23.729 -8.293 -0.710 1.00 97.75 93 LYS A CA 1
ATOM 726 C C . LYS A 1 93 ? -24.773 -9.276 -0.206 1.00 97.75 93 LYS A C 1
ATOM 728 O O . LYS A 1 93 ? -25.660 -9.679 -0.953 1.00 97.75 93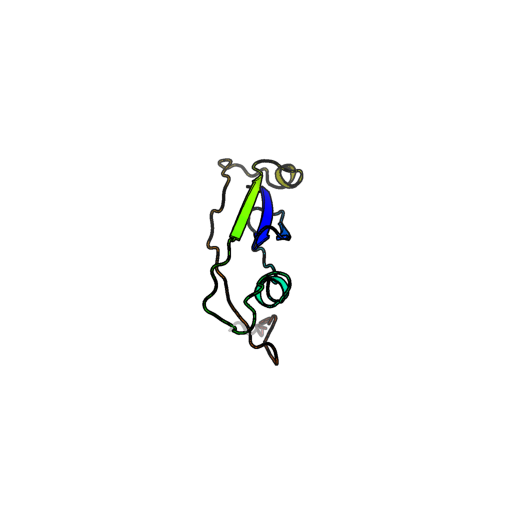 LYS A O 1
ATOM 733 N N . VAL A 1 94 ? -24.692 -9.611 1.079 1.00 96.50 94 VAL A N 1
ATOM 734 C CA . VAL A 1 94 ? -25.683 -10.439 1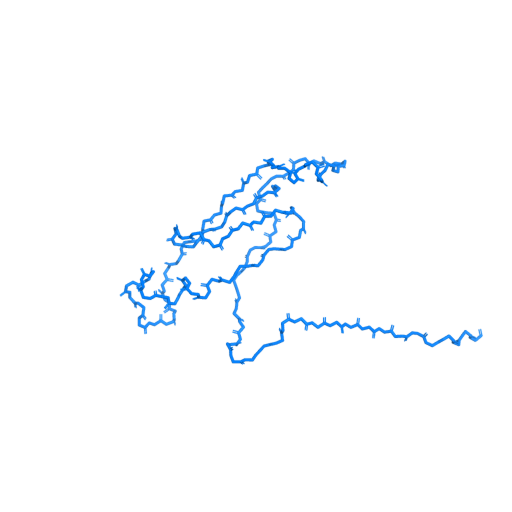.775 1.00 96.50 94 VAL A CA 1
ATOM 735 C C . VAL A 1 94 ? -26.532 -9.544 2.673 1.00 96.50 94 VAL A C 1
ATOM 737 O O . VAL A 1 94 ? -25.998 -8.766 3.461 1.00 96.50 94 VAL A O 1
ATOM 740 N N . GLN A 1 95 ? -27.854 -9.654 2.559 1.00 95.56 95 GLN A N 1
ATOM 741 C CA . GLN A 1 95 ? -28.812 -8.968 3.423 1.00 95.56 95 GLN A CA 1
ATOM 742 C C . GLN A 1 95 ? -29.825 -9.986 3.944 1.00 95.56 95 GLN A C 1
ATOM 744 O O . GLN A 1 95 ? -30.383 -10.759 3.169 1.00 95.56 95 GLN A O 1
ATOM 749 N N . THR A 1 96 ? -30.051 -9.983 5.256 1.00 94.00 96 THR A N 1
ATOM 750 C CA . THR A 1 96 ? -31.048 -10.833 5.911 1.00 94.00 96 THR A CA 1
ATOM 751 C C . THR A 1 96 ? -32.165 -9.956 6.463 1.00 94.00 96 THR A C 1
ATOM 753 O O . THR A 1 96 ? -31.903 -8.892 7.023 1.00 94.00 96 THR A O 1
ATOM 756 N N . ASN A 1 97 ? -33.411 -10.389 6.279 1.00 89.88 97 ASN A N 1
ATOM 757 C CA . ASN A 1 97 ? -34.569 -9.780 6.925 1.00 89.88 97 ASN A CA 1
ATOM 758 C C . ASN A 1 97 ? -34.986 -10.679 8.090 1.00 89.88 97 ASN A C 1
ATOM 760 O O . ASN A 1 97 ? -34.945 -11.904 7.974 1.00 89.88 97 ASN A O 1
ATOM 764 N N . VAL A 1 98 ? -35.377 -10.066 9.203 1.00 85.81 98 VAL A N 1
ATOM 765 C CA . VAL A 1 98 ? -35.976 -10.770 10.338 1.00 85.81 98 VAL A CA 1
ATOM 766 C C . VAL A 1 98 ? -37.460 -10.433 10.343 1.00 85.81 98 VAL A C 1
ATOM 768 O O . VAL A 1 98 ? -37.815 -9.264 10.494 1.00 85.81 98 VAL A O 1
ATOM 771 N N . ASP A 1 99 ? -38.319 -11.439 10.191 1.00 80.06 99 ASP A N 1
ATOM 772 C CA . ASP A 1 99 ? -39.756 -11.265 10.387 1.00 80.06 99 ASP A CA 1
ATOM 773 C C . ASP A 1 99 ? -40.057 -11.267 11.892 1.00 80.06 99 ASP A C 1
ATOM 775 O O . ASP A 1 99 ? -39.689 -12.185 12.628 1.00 80.06 99 ASP A O 1
ATOM 779 N N . GLY A 1 100 ? -40.706 -10.206 12.372 1.00 73.50 100 GLY A N 1
ATOM 780 C CA . GLY A 1 100 ? -41.058 -10.053 13.778 1.00 73.50 100 GLY A CA 1
ATOM 781 C C . GLY A 1 100 ? -42.220 -10.961 14.166 1.00 73.50 100 GLY A C 1
ATOM 782 O O . GLY A 1 100 ? -43.373 -10.568 14.041 1.00 73.50 100 GLY A O 1
ATOM 783 N N . THR A 1 101 ? -41.927 -12.155 14.679 1.00 61.78 101 THR A N 1
ATOM 784 C CA . THR A 1 101 ? -42.862 -12.890 15.545 1.00 61.78 101 THR A CA 1
ATOM 785 C C . THR A 1 101 ? -42.118 -13.324 16.802 1.00 61.78 101 THR A C 1
ATOM 787 O O . THR A 1 101 ? -41.504 -14.385 16.856 1.00 61.78 101 THR A O 1
ATOM 790 N N . THR A 1 102 ? -42.125 -12.461 17.814 1.00 57.00 102 THR A N 1
ATOM 791 C CA . THR A 1 102 ? -41.856 -12.866 19.197 1.00 57.00 102 THR A CA 1
ATOM 792 C C . THR A 1 102 ? -43.048 -13.681 19.693 1.00 57.00 102 THR A C 1
ATOM 794 O O . THR A 1 102 ? -44.180 -13.203 19.593 1.00 57.00 102 THR A O 1
ATOM 797 N N . ALA A 1 103 ? -42.787 -14.900 20.172 1.00 49.84 103 ALA A N 1
ATOM 798 C CA . ALA A 1 103 ? -43.747 -15.717 20.917 1.00 49.84 103 ALA A CA 1
ATOM 799 C C . ALA A 1 103 ? -44.060 -15.110 22.294 1.00 49.84 103 ALA A C 1
ATOM 801 O O . ALA A 1 103 ? -43.170 -14.415 22.840 1.00 49.84 103 ALA A O 1
#

pLDDT: mean 85.79, std 14.71, range [47.31, 97.75]

InterPro domains:
  IPR006104 Glycosyl hydrolases family 2, sugar binding domain [PF02837] (3-84)
  IPR008979 Galactose-binding-like domain superfamily [SSF49785] (2-84)
  IPR050347 Bacterial Beta-galactosidase [PTHR46323] (2-101)

Foldseek 3Di:
DQKKWKDKLNHTQGIDGHPPDDDDTDCPCCQQDCVNPVVRPDDDDDDMDIDMDWDQDDPSVVVVPDPDDRDTDDPDDDDDDDDDPVDDDPDDDDDDDDDDDDD

Organism: NCBI:txid141414